Protein AF-A0A973D2C0-F1 (afdb_monomer)

Structure (mmCIF, N/CA/C/O backbone):
data_AF-A0A973D2C0-F1
#
_entry.id   AF-A0A973D2C0-F1
#
loop_
_atom_site.group_PDB
_atom_site.id
_atom_site.type_symbol
_atom_site.label_atom_id
_atom_site.label_alt_id
_atom_site.label_comp_id
_atom_site.label_asym_id
_atom_site.label_entity_id
_atom_site.label_seq_id
_atom_site.pdbx_PDB_ins_code
_atom_site.Cartn_x
_atom_site.Cartn_y
_atom_site.Cartn_z
_atom_site.occupancy
_atom_site.B_iso_or_equiv
_atom_site.auth_seq_id
_atom_site.auth_comp_id
_atom_site.auth_asym_id
_atom_site.auth_atom_id
_atom_site.pdbx_PDB_model_num
ATOM 1 N N . MET A 1 1 ? -20.720 14.305 9.422 1.00 65.56 1 MET A N 1
ATOM 2 C CA . MET A 1 1 ? -19.969 15.337 10.167 1.00 65.56 1 MET A CA 1
ATOM 3 C C . MET A 1 1 ? -18.499 14.959 10.105 1.00 65.56 1 MET A C 1
ATOM 5 O O . MET A 1 1 ? -18.212 13.787 10.299 1.00 65.56 1 MET A O 1
ATOM 9 N N . ILE A 1 2 ? -17.605 15.889 9.768 1.00 78.81 2 ILE A N 1
ATOM 10 C CA . ILE A 1 2 ? -16.151 15.662 9.780 1.00 78.81 2 ILE A CA 1
ATOM 11 C C . ILE A 1 2 ? -15.582 16.510 10.916 1.00 78.81 2 ILE A C 1
ATOM 13 O O . ILE A 1 2 ? -15.844 17.711 10.955 1.00 78.81 2 ILE A O 1
ATOM 17 N N . THR A 1 3 ? -14.822 15.891 11.817 1.00 77.31 3 THR A N 1
ATOM 18 C CA . THR A 1 3 ? -14.151 16.577 12.929 1.00 77.31 3 THR A CA 1
ATOM 19 C C . THR A 1 3 ? -12.652 16.609 12.654 1.00 77.31 3 THR A C 1
ATOM 21 O O . THR A 1 3 ? -12.042 15.565 12.436 1.00 77.31 3 THR A O 1
ATOM 24 N N . LEU A 1 4 ? -12.055 17.803 12.651 1.00 79.94 4 LEU A N 1
ATOM 25 C CA . LEU A 1 4 ? -10.624 17.992 12.419 1.00 79.94 4 LEU A CA 1
ATOM 26 C C . LEU A 1 4 ? -9.921 18.349 13.734 1.00 79.94 4 LEU A C 1
ATOM 28 O O . LEU A 1 4 ? -10.171 19.407 14.307 1.00 79.94 4 LEU A O 1
ATOM 32 N N . PHE A 1 5 ? -8.990 17.504 14.174 1.00 78.75 5 PHE A N 1
ATOM 33 C CA . PHE A 1 5 ? -8.117 17.798 15.312 1.00 78.75 5 PHE A CA 1
ATOM 34 C C . PHE A 1 5 ? -6.792 18.392 14.814 1.00 78.75 5 PHE A C 1
ATOM 36 O O . PHE A 1 5 ? -5.972 17.684 14.230 1.00 78.75 5 PHE A O 1
ATOM 43 N N . HIS A 1 6 ? -6.554 19.684 15.056 1.00 79.94 6 HIS A N 1
ATOM 44 C CA . HIS A 1 6 ? -5.331 20.383 14.638 1.00 79.94 6 HIS A CA 1
ATOM 45 C C . HIS A 1 6 ? -4.649 21.105 15.814 1.00 79.94 6 HIS A C 1
ATOM 47 O O . HIS A 1 6 ? -5.279 21.407 16.822 1.00 79.94 6 HIS A O 1
ATOM 53 N N . GLY A 1 7 ? -3.339 21.359 15.712 1.00 80.94 7 GLY A N 1
ATOM 54 C CA . GLY A 1 7 ? -2.567 22.092 16.725 1.00 80.94 7 GLY A CA 1
ATOM 55 C C . GLY A 1 7 ? -1.085 21.706 16.755 1.00 80.94 7 GLY A C 1
ATOM 56 O O . GLY A 1 7 ? -0.658 20.787 16.059 1.00 80.94 7 GLY A O 1
ATOM 57 N N . ASN A 1 8 ? -0.292 22.359 17.606 1.00 85.00 8 ASN A N 1
ATOM 58 C CA . ASN A 1 8 ? 1.154 22.092 17.700 1.00 85.00 8 ASN A CA 1
ATOM 59 C C . ASN A 1 8 ? 1.502 21.009 18.735 1.00 85.00 8 ASN A C 1
ATOM 61 O O . ASN A 1 8 ? 2.510 20.325 18.596 1.00 85.00 8 ASN A O 1
ATOM 65 N N . ASN A 1 9 ? 0.646 20.789 19.738 1.00 86.06 9 ASN A N 1
ATOM 66 C CA . ASN A 1 9 ? 0.879 19.779 20.769 1.00 86.06 9 ASN A CA 1
ATOM 67 C C . ASN A 1 9 ? 0.362 18.403 20.319 1.00 86.06 9 ASN A C 1
ATOM 69 O O . ASN A 1 9 ? -0.829 18.106 20.438 1.00 86.06 9 ASN A O 1
ATOM 73 N N . PHE A 1 10 ? 1.256 17.585 19.758 1.00 81.94 10 PHE A N 1
ATOM 74 C CA . PHE A 1 10 ? 0.932 16.232 19.302 1.00 81.94 10 PHE A CA 1
ATOM 75 C C . PHE A 1 10 ? 0.423 15.342 20.444 1.00 81.94 10 PHE A C 1
ATOM 77 O O . PHE A 1 10 ? -0.572 14.646 20.270 1.00 81.94 10 PHE A O 1
ATOM 84 N N . GLN A 1 11 ? 1.053 15.417 21.618 1.00 80.81 11 GLN A N 1
ATOM 85 C CA . GLN A 1 11 ? 0.751 14.542 22.749 1.00 80.81 11 GLN A CA 1
ATOM 86 C C . GLN A 1 11 ? -0.664 14.766 23.292 1.00 80.81 11 GLN A C 1
ATOM 88 O O . GLN A 1 11 ? -1.377 13.800 23.537 1.00 80.81 11 GLN A O 1
ATOM 93 N N . ALA A 1 12 ? -1.106 16.024 23.381 1.00 82.00 12 ALA A N 1
ATOM 94 C CA . ALA A 1 12 ? -2.474 16.348 23.789 1.00 82.00 12 ALA A CA 1
ATOM 95 C C . ALA A 1 12 ? -3.528 15.872 22.773 1.00 82.00 12 ALA A C 1
ATOM 97 O O . ALA A 1 12 ? -4.599 15.417 23.157 1.00 82.00 12 ALA A O 1
ATOM 98 N N . ARG A 1 13 ? -3.243 15.948 21.463 1.00 83.75 13 ARG A N 1
ATOM 99 C CA . ARG A 1 13 ? -4.166 15.414 20.441 1.00 83.75 13 ARG A CA 1
ATOM 100 C C . ARG A 1 13 ? -4.242 13.898 20.493 1.00 83.75 13 ARG A C 1
ATOM 102 O O . ARG A 1 13 ? -5.316 13.333 20.327 1.00 83.75 13 ARG A O 1
ATOM 109 N N . TYR A 1 14 ? -3.094 13.263 20.692 1.00 82.38 14 TYR A N 1
ATOM 110 C CA . TYR A 1 14 ? -2.999 11.820 20.782 1.00 82.38 14 TYR A CA 1
ATOM 111 C C . TYR A 1 14 ? -3.772 11.286 21.990 1.00 82.38 14 TYR A C 1
ATOM 113 O O . TYR A 1 14 ? -4.564 10.368 21.817 1.00 82.38 14 TYR A O 1
ATOM 121 N N . SER A 1 15 ? -3.628 11.906 23.168 1.00 81.12 15 SER A N 1
ATOM 122 C CA . SER A 1 15 ? -4.369 11.488 24.364 1.00 81.12 15 SER A CA 1
ATOM 123 C C . SER A 1 15 ? -5.882 11.618 24.181 1.00 81.12 15 SER A C 1
ATOM 125 O O . SER A 1 15 ? -6.593 10.658 24.432 1.00 81.12 15 SER A O 1
ATOM 127 N N . ILE A 1 16 ? -6.368 12.744 23.637 1.00 80.69 16 ILE A N 1
ATOM 128 C CA . ILE A 1 16 ? -7.803 12.940 23.351 1.00 80.69 16 ILE A CA 1
ATOM 129 C C . ILE A 1 16 ? -8.338 11.844 22.419 1.00 80.69 16 ILE A C 1
ATOM 131 O O . ILE A 1 16 ? -9.436 11.328 22.626 1.00 80.69 16 ILE A O 1
ATOM 135 N N . LEU A 1 17 ? -7.570 11.494 21.383 1.00 79.12 17 LEU A N 1
ATOM 136 C CA . LEU A 1 17 ? -7.947 10.456 20.428 1.00 79.12 17 LEU A CA 1
ATOM 137 C C . LEU A 1 17 ? -7.983 9.073 21.089 1.00 79.12 17 LEU A C 1
ATOM 139 O O . LEU A 1 17 ? -8.940 8.336 20.878 1.00 79.12 17 LEU A O 1
ATOM 143 N N . VAL A 1 18 ? -6.979 8.741 21.905 1.00 78.81 18 VAL A N 1
ATOM 144 C CA . VAL A 1 18 ? -6.933 7.487 22.670 1.00 78.81 18 VAL A CA 1
ATOM 145 C C . VAL A 1 18 ? -8.113 7.383 23.634 1.00 78.81 18 VAL A C 1
ATOM 147 O O . VAL A 1 18 ? -8.806 6.370 23.610 1.00 78.81 18 VAL A O 1
ATOM 150 N N . ASP A 1 19 ? -8.386 8.426 24.418 1.00 79.00 19 ASP A N 1
ATOM 151 C CA . ASP A 1 19 ? -9.489 8.441 25.385 1.00 79.00 19 ASP A CA 1
ATOM 152 C C . ASP A 1 19 ? -10.841 8.243 24.680 1.00 79.00 19 ASP A C 1
ATOM 154 O O . ASP A 1 19 ? -11.630 7.391 25.079 1.00 79.00 19 ASP A O 1
ATOM 158 N N . SER A 1 20 ? -11.058 8.933 23.554 1.00 76.75 20 SER A N 1
ATOM 159 C CA . SER A 1 20 ? -12.280 8.778 22.746 1.00 76.75 20 SER A CA 1
ATOM 160 C C . SER A 1 20 ? -12.454 7.346 22.219 1.00 76.75 20 SER A C 1
ATOM 162 O O . SER A 1 20 ? -13.561 6.814 22.186 1.00 76.75 20 SER A O 1
ATOM 164 N N . ILE A 1 21 ? -11.360 6.701 21.804 1.00 76.56 21 ILE A N 1
ATOM 165 C CA . ILE A 1 21 ? -11.380 5.320 21.300 1.00 76.56 21 ILE A CA 1
ATOM 166 C C . ILE A 1 21 ? -11.671 4.332 22.427 1.00 76.56 21 ILE A C 1
ATOM 168 O O . ILE A 1 21 ? -12.411 3.369 22.215 1.00 76.56 21 ILE A O 1
ATOM 172 N N . LEU A 1 22 ? -11.092 4.547 23.608 1.00 74.81 22 LEU A N 1
ATOM 173 C CA . LEU A 1 22 ? -11.341 3.718 24.786 1.00 74.81 22 LEU A CA 1
ATOM 174 C C . LEU A 1 22 ? -12.809 3.802 25.205 1.00 74.81 22 LEU A C 1
ATOM 176 O O . LEU A 1 22 ? -13.439 2.766 25.397 1.00 74.81 22 LEU A O 1
ATOM 180 N N . GLU A 1 23 ? -13.384 5.005 25.236 1.00 76.12 23 GLU A N 1
ATOM 181 C CA . GLU A 1 23 ? -14.814 5.193 25.497 1.00 76.12 23 GLU A CA 1
ATOM 182 C C . GLU A 1 23 ? -15.683 4.442 24.471 1.00 76.12 23 GLU A C 1
ATOM 184 O O . GLU A 1 23 ? -16.592 3.699 24.844 1.00 76.12 23 GLU A O 1
ATOM 189 N N . GLU A 1 24 ? -15.391 4.556 23.172 1.00 73.25 24 GLU A N 1
ATOM 190 C CA . GLU A 1 24 ? -16.160 3.857 22.131 1.00 73.25 24 GLU A CA 1
ATOM 191 C C . GLU A 1 24 ? -16.007 2.327 22.179 1.00 73.25 24 GLU A C 1
ATOM 193 O O . GLU A 1 24 ? -16.969 1.595 21.908 1.00 73.25 24 GLU A O 1
ATOM 198 N N . THR A 1 25 ? -14.819 1.832 22.536 1.00 68.88 25 THR A N 1
ATOM 199 C CA . THR A 1 25 ? -14.571 0.391 22.687 1.00 68.88 25 THR A CA 1
ATOM 200 C C . THR A 1 25 ? -15.234 -0.178 23.938 1.00 68.88 25 THR A C 1
ATOM 202 O O . THR A 1 25 ? -15.827 -1.255 23.847 1.00 68.88 25 THR A O 1
ATOM 205 N N . GLU A 1 26 ? -15.232 0.538 25.067 1.00 69.69 26 GLU A N 1
ATOM 206 C CA . GLU A 1 26 ? -15.973 0.162 26.283 1.00 69.69 26 GLU A CA 1
ATOM 207 C C . GLU A 1 26 ? -17.490 0.119 26.050 1.00 69.69 26 GLU A C 1
ATOM 209 O O . GLU A 1 26 ? -18.186 -0.736 26.600 1.00 69.69 26 GLU A O 1
ATOM 214 N N . LEU A 1 27 ? -18.006 0.975 25.165 1.00 68.12 27 LEU A N 1
ATOM 215 C CA . LEU A 1 27 ? -19.410 0.973 24.743 1.00 68.12 27 LEU A CA 1
ATOM 216 C C . LEU A 1 27 ? -19.771 -0.182 23.780 1.00 68.12 27 LEU A C 1
ATOM 218 O O . LEU A 1 27 ? -20.896 -0.222 23.278 1.00 68.12 27 LEU A O 1
ATOM 222 N N . PHE A 1 28 ? -18.851 -1.119 23.505 1.00 61.28 28 PHE A N 1
ATOM 223 C CA . PHE A 1 28 ? -19.002 -2.241 22.559 1.00 61.28 28 PHE A CA 1
ATOM 224 C C . PHE A 1 28 ? -19.437 -1.824 21.145 1.00 61.28 28 PHE A C 1
ATOM 226 O O . PHE A 1 28 ? -19.959 -2.629 20.366 1.00 61.28 28 PHE A O 1
ATOM 233 N N . ASN A 1 29 ? -19.205 -0.568 20.772 1.00 58.78 29 ASN A N 1
ATOM 234 C CA . ASN A 1 29 ? -19.610 -0.050 19.479 1.00 58.78 29 ASN A CA 1
ATOM 235 C C . ASN A 1 29 ? -18.476 -0.321 18.479 1.00 58.78 29 ASN A C 1
ATOM 237 O O . ASN A 1 29 ? -17.654 0.540 18.194 1.00 58.78 29 ASN A O 1
ATOM 241 N N . GLN A 1 30 ? -18.411 -1.545 17.937 1.00 60.94 30 GLN A N 1
ATOM 242 C CA . GLN A 1 30 ? -17.367 -2.016 16.998 1.00 60.94 30 GLN A CA 1
ATOM 243 C C . GLN A 1 30 ? -17.370 -1.316 15.616 1.00 60.94 30 GLN A C 1
ATOM 245 O O . GLN A 1 30 ? -16.957 -1.896 14.611 1.00 60.94 30 GLN A O 1
ATOM 250 N N . LYS A 1 31 ? -17.876 -0.084 15.524 1.00 68.62 31 LYS A N 1
ATOM 251 C CA . LYS A 1 31 ? -18.008 0.683 14.277 1.00 68.62 31 LYS A CA 1
ATOM 252 C C . LYS A 1 31 ? -16.794 1.566 13.985 1.00 68.62 31 LYS A C 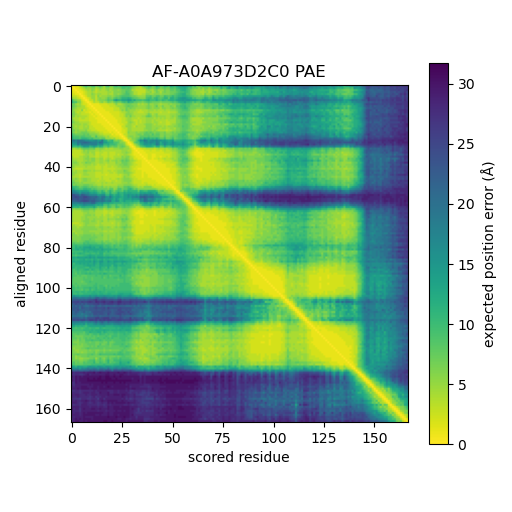1
ATOM 254 O O . LYS A 1 31 ? -16.737 2.170 12.916 1.00 68.62 31 LYS A O 1
ATOM 259 N N . THR A 1 32 ? -15.836 1.629 14.902 1.00 76.19 32 THR A N 1
ATOM 260 C CA . THR A 1 32 ? -14.691 2.534 14.804 1.00 76.19 32 THR A CA 1
ATOM 261 C C . THR A 1 32 ? -13.516 1.844 14.129 1.00 76.19 32 THR A C 1
ATOM 263 O O . THR A 1 32 ? -13.015 0.825 14.603 1.00 76.19 32 THR A O 1
ATOM 266 N N . ILE A 1 33 ? -13.072 2.420 13.012 1.00 81.75 33 ILE A N 1
ATOM 267 C CA . ILE A 1 33 ? -11.888 1.988 12.268 1.00 81.75 33 ILE A CA 1
ATOM 268 C C . ILE A 1 33 ? -10.826 3.067 12.421 1.00 81.75 33 ILE A C 1
ATOM 270 O O . ILE A 1 33 ? -11.076 4.239 12.137 1.00 81.75 33 ILE A O 1
ATOM 274 N N . ILE A 1 34 ? -9.630 2.664 12.837 1.00 84.88 34 ILE A N 1
ATOM 275 C CA . ILE A 1 34 ? -8.497 3.566 13.032 1.00 84.88 34 ILE A CA 1
ATOM 276 C C . ILE A 1 34 ? -7.470 3.272 11.946 1.00 84.88 34 ILE A C 1
ATOM 278 O O . ILE A 1 34 ? -6.931 2.167 11.873 1.00 84.88 34 ILE A O 1
ATOM 282 N N . ILE A 1 35 ? -7.185 4.272 11.111 1.00 87.44 35 ILE A N 1
ATOM 283 C CA . ILE A 1 35 ? -6.190 4.170 10.040 1.00 87.44 35 ILE A CA 1
ATOM 284 C C . ILE A 1 35 ? -4.981 5.028 10.402 1.00 87.44 35 ILE A C 1
ATOM 286 O O . ILE A 1 35 ? -5.090 6.241 10.574 1.00 87.44 35 ILE A O 1
ATOM 290 N N . LEU A 1 36 ? -3.817 4.389 10.504 1.00 86.75 36 LEU A N 1
ATOM 291 C CA . LEU A 1 36 ? -2.557 5.009 10.894 1.00 86.75 36 LEU A CA 1
ATOM 292 C C . LEU A 1 36 ? -1.580 5.118 9.711 1.00 86.75 36 LEU A C 1
ATOM 294 O O . LEU A 1 36 ? -1.652 4.330 8.762 1.00 86.75 36 LEU A O 1
ATOM 298 N N . PRO A 1 37 ? -0.611 6.054 9.763 1.00 83.62 37 PRO A N 1
ATOM 299 C CA . PRO A 1 37 ? 0.257 6.343 8.618 1.00 83.62 37 PRO A CA 1
ATOM 300 C C . PRO A 1 37 ? 1.174 5.189 8.198 1.00 83.62 37 PRO A C 1
ATOM 302 O O . PRO A 1 37 ? 1.630 5.143 7.061 1.00 83.62 37 PRO A O 1
ATOM 305 N N . SER A 1 38 ? 1.512 4.274 9.113 1.00 87.00 38 SER A N 1
ATOM 306 C CA . SER A 1 38 ? 2.429 3.170 8.814 1.00 87.00 38 SER A CA 1
ATOM 307 C C . SER A 1 38 ? 2.251 1.976 9.746 1.00 87.00 38 SER A C 1
ATOM 309 O O . SER A 1 38 ? 1.725 2.099 10.853 1.00 87.00 38 SER A O 1
ATOM 311 N N . ASN A 1 39 ? 2.797 0.831 9.335 1.00 86.19 39 ASN A N 1
ATOM 312 C CA . ASN A 1 39 ? 2.808 -0.402 10.129 1.00 86.19 39 ASN A CA 1
ATOM 313 C C . ASN A 1 39 ? 3.500 -0.231 11.490 1.00 86.19 39 ASN A C 1
ATOM 315 O O . ASN A 1 39 ? 3.147 -0.908 12.451 1.00 86.19 39 ASN A O 1
ATOM 319 N N . ARG A 1 40 ? 4.501 0.658 11.591 1.00 89.00 40 ARG A N 1
ATOM 320 C CA . ARG A 1 40 ? 5.171 0.938 12.871 1.00 89.00 40 ARG A CA 1
ATOM 321 C C . ARG A 1 40 ? 4.196 1.583 13.856 1.00 89.00 40 ARG A C 1
ATOM 323 O O . ARG A 1 40 ? 4.162 1.185 15.015 1.00 89.00 40 ARG A O 1
ATOM 330 N N . TRP A 1 41 ? 3.408 2.542 13.381 1.00 84.94 41 TRP A N 1
ATOM 331 C CA . TRP A 1 41 ? 2.406 3.230 14.190 1.00 84.94 41 TRP A CA 1
ATOM 332 C C . TRP A 1 41 ? 1.261 2.293 14.566 1.00 84.94 41 TRP A C 1
ATOM 334 O O . TRP A 1 41 ? 0.880 2.263 15.728 1.00 84.94 41 TRP A O 1
ATOM 344 N N . GLU A 1 42 ? 0.796 1.462 13.626 1.00 87.00 42 GLU A N 1
ATOM 345 C CA . GLU A 1 42 ? -0.190 0.404 13.892 1.00 87.00 42 GLU A CA 1
ATOM 346 C C . GLU A 1 42 ? 0.243 -0.505 15.047 1.00 87.00 42 GLU A C 1
ATOM 348 O O . GLU A 1 42 ? -0.500 -0.693 16.008 1.00 87.00 42 GLU A O 1
ATOM 353 N N . LYS A 1 43 ? 1.472 -1.033 14.987 1.00 87.12 43 LYS A N 1
ATOM 354 C CA . LYS A 1 43 ? 2.012 -1.911 16.033 1.00 87.12 43 LYS A CA 1
ATOM 355 C C . LYS A 1 43 ? 2.156 -1.198 17.374 1.00 87.12 43 LYS A C 1
ATOM 357 O O . LYS A 1 43 ? 1.796 -1.771 18.397 1.00 87.12 43 LYS A O 1
ATOM 362 N N . SER A 1 44 ? 2.675 0.031 17.364 1.00 86.19 44 SER A N 1
ATOM 363 C CA . SER A 1 44 ? 2.847 0.830 18.582 1.00 86.19 44 SER A CA 1
ATOM 364 C C . SER A 1 44 ? 1.505 1.095 19.259 1.00 86.19 44 SER A C 1
ATOM 366 O O . SER A 1 44 ? 1.372 0.860 20.454 1.00 86.19 44 SER A O 1
ATOM 368 N N . PHE A 1 45 ? 0.503 1.508 18.481 1.00 85.06 45 PHE A N 1
ATOM 369 C CA . PHE A 1 45 ? -0.831 1.813 18.984 1.00 85.06 45 PHE A CA 1
ATOM 370 C C . PHE A 1 45 ? -1.516 0.569 19.553 1.00 85.06 45 PHE A C 1
ATOM 372 O O . PHE A 1 45 ? -2.027 0.602 20.666 1.00 85.06 45 PHE A O 1
ATOM 379 N N . LYS A 1 46 ? -1.470 -0.563 18.835 1.00 84.12 46 LYS A N 1
ATOM 380 C CA . LYS A 1 46 ? -2.005 -1.840 19.335 1.00 84.12 46 LYS A CA 1
ATOM 381 C C . LYS A 1 46 ? -1.354 -2.250 20.655 1.00 84.12 46 LYS A C 1
ATOM 383 O O . LYS A 1 46 ? -2.058 -2.641 21.578 1.00 84.12 46 LYS A O 1
ATOM 388 N N . SER A 1 47 ? -0.029 -2.130 20.760 1.00 84.38 47 SER A N 1
ATOM 389 C CA . SER A 1 47 ? 0.689 -2.428 22.004 1.00 84.38 47 SER A CA 1
ATOM 390 C C . SER A 1 47 ? 0.236 -1.523 23.146 1.00 84.38 47 SER A C 1
ATOM 392 O O . SER A 1 47 ? 0.001 -2.003 24.247 1.00 84.38 47 SER A O 1
ATOM 394 N N . GLU A 1 48 ? 0.096 -0.225 22.891 1.00 81.25 48 GLU A N 1
ATOM 395 C CA . GLU A 1 48 ? -0.349 0.743 23.892 1.00 81.25 48 GLU A CA 1
ATOM 396 C C . GLU A 1 48 ? -1.782 0.466 24.365 1.00 81.25 48 GLU A C 1
ATOM 398 O O . GLU A 1 48 ? -2.030 0.452 25.569 1.00 81.25 48 GLU A O 1
ATOM 403 N N . MET A 1 49 ? -2.701 0.139 23.452 1.00 78.00 49 MET A N 1
ATOM 404 C CA . MET A 1 49 ? -4.080 -0.216 23.810 1.00 78.00 49 MET A CA 1
ATOM 405 C C . MET A 1 49 ? -4.143 -1.438 24.732 1.00 78.00 49 MET A C 1
ATOM 407 O O . MET A 1 49 ? -4.896 -1.426 25.704 1.00 78.00 49 MET A O 1
ATOM 411 N N . LEU A 1 50 ? -3.308 -2.455 24.487 1.00 76.88 50 LEU A N 1
ATOM 412 C CA . LEU A 1 50 ? -3.207 -3.636 25.355 1.00 76.88 50 LEU A CA 1
ATOM 413 C C . LEU A 1 50 ? -2.730 -3.295 26.773 1.00 76.88 50 LEU A C 1
ATOM 415 O O . LEU A 1 50 ? -3.088 -3.987 27.722 1.00 76.88 50 LEU A O 1
ATOM 419 N N . HIS A 1 51 ? -1.909 -2.254 26.926 1.00 76.31 51 HIS A N 1
ATOM 420 C CA . HIS A 1 51 ? -1.435 -1.808 28.236 1.00 76.31 51 HIS A CA 1
ATOM 421 C C . HIS A 1 51 ? -2.477 -0.983 28.996 1.00 76.31 51 HIS A C 1
ATOM 423 O O . HIS A 1 51 ? -2.471 -0.992 30.226 1.00 76.31 51 HIS A O 1
ATOM 429 N N . ILE A 1 52 ? -3.347 -0.262 28.286 1.00 73.62 52 ILE A N 1
ATOM 430 C CA . ILE A 1 52 ? -4.324 0.651 28.892 1.00 73.62 52 ILE A CA 1
ATOM 431 C C . ILE A 1 52 ? -5.650 -0.058 29.207 1.00 73.62 52 ILE A C 1
ATOM 433 O O . ILE A 1 52 ? -6.312 0.288 30.190 1.00 73.62 52 ILE A O 1
ATOM 437 N N . SER A 1 53 ? -6.045 -1.068 28.425 1.00 65.12 53 SER A N 1
ATOM 438 C CA . SER A 1 53 ? -7.324 -1.754 28.623 1.00 65.12 53 SER A CA 1
ATOM 439 C C . SER A 1 53 ? -7.361 -2.502 29.963 1.00 65.12 53 SER A C 1
ATOM 441 O O . SER A 1 53 ? -6.684 -3.511 30.151 1.00 65.12 53 SER A O 1
ATOM 443 N N . LYS A 1 54 ? -8.199 -2.034 30.898 1.00 60.75 54 LYS A N 1
ATOM 444 C CA . LYS A 1 54 ? -8.430 -2.676 32.212 1.00 60.75 54 LYS A CA 1
ATOM 445 C C . LYS A 1 54 ? -9.227 -3.983 32.117 1.00 60.75 54 LYS A C 1
ATOM 447 O O . LYS A 1 54 ? -9.263 -4.759 33.068 1.00 60.75 54 LYS A O 1
ATOM 452 N N . SER A 1 55 ? -9.886 -4.207 30.983 1.00 58.28 55 SER A N 1
ATOM 453 C CA . SER A 1 55 ? -10.647 -5.414 30.680 1.00 58.28 55 SER A CA 1
ATOM 454 C C . SER A 1 55 ? -9.711 -6.523 30.196 1.00 58.28 55 SER A C 1
ATOM 456 O O . SER A 1 55 ? -8.999 -6.361 29.211 1.00 58.28 55 SER A O 1
ATOM 458 N N . SER A 1 56 ? -9.761 -7.681 30.855 1.00 50.12 56 SER A N 1
ATOM 459 C CA . SER A 1 56 ? -9.100 -8.923 30.429 1.00 50.12 56 SER A CA 1
ATOM 460 C C . SER A 1 56 ? -9.674 -9.511 29.132 1.00 50.12 56 SER A C 1
ATOM 462 O O . SER A 1 56 ? -9.103 -10.450 28.575 1.00 50.12 56 SER A O 1
ATOM 464 N N . ALA A 1 57 ? -10.789 -8.969 28.633 1.00 52.94 57 ALA A N 1
ATOM 465 C CA . ALA A 1 57 ? -11.289 -9.262 27.302 1.00 52.94 57 ALA A CA 1
ATOM 466 C C . ALA A 1 57 ? -10.602 -8.325 26.302 1.00 52.94 57 ALA A C 1
ATOM 468 O O . ALA A 1 57 ? -10.885 -7.128 26.266 1.00 52.94 57 ALA A O 1
ATOM 469 N N . LEU A 1 58 ? -9.695 -8.905 25.513 1.00 53.41 58 LEU A N 1
ATOM 470 C CA . LEU A 1 58 ? -9.042 -8.308 24.350 1.00 53.41 58 LEU A CA 1
ATOM 471 C C . LEU A 1 58 ? -10.107 -7.794 23.369 1.00 53.41 58 LEU A C 1
ATOM 473 O O . LEU A 1 58 ? -10.564 -8.532 22.496 1.00 53.41 58 LEU A O 1
ATOM 477 N N . ILE A 1 59 ? -10.530 -6.541 23.512 1.00 54.91 59 ILE A N 1
ATOM 478 C CA . ILE A 1 59 ? -11.274 -5.864 22.453 1.00 54.91 59 ILE A CA 1
ATOM 479 C C . ILE A 1 59 ? -10.233 -5.524 21.387 1.00 54.91 59 ILE A C 1
ATOM 481 O O . ILE A 1 59 ? -9.435 -4.605 21.554 1.00 54.91 59 ILE A O 1
ATOM 485 N N . ASP A 1 60 ? -10.196 -6.326 20.322 1.00 63.44 60 ASP A N 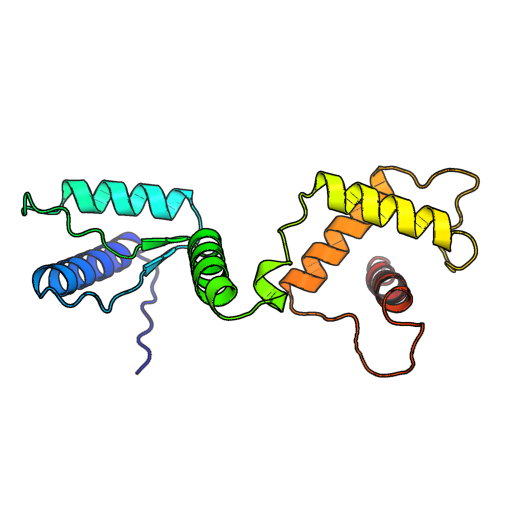1
ATOM 486 C CA . ASP A 1 60 ? -9.321 -6.096 19.172 1.00 63.44 60 ASP A CA 1
ATOM 487 C C . ASP A 1 60 ? -9.837 -4.867 18.415 1.00 63.44 60 ASP A C 1
ATOM 489 O O . ASP A 1 60 ? -10.731 -4.949 17.567 1.00 63.44 60 ASP A O 1
ATOM 493 N N . ALA A 1 61 ? -9.347 -3.690 18.806 1.00 67.44 61 ALA A N 1
ATOM 494 C CA . ALA A 1 61 ? -9.658 -2.452 18.115 1.00 67.44 61 ALA A CA 1
ATOM 495 C C . ALA A 1 61 ? -9.263 -2.601 16.637 1.00 67.44 61 ALA A C 1
ATOM 497 O O . ALA A 1 61 ? -8.159 -3.052 16.321 1.00 67.44 61 ALA A O 1
ATOM 498 N N . GLN A 1 62 ? -10.154 -2.198 15.725 1.00 79.06 62 GLN A N 1
ATOM 499 C CA . GLN A 1 62 ? -9.940 -2.268 14.276 1.00 79.06 62 GLN A CA 1
ATOM 500 C C . GLN A 1 62 ? -8.924 -1.203 13.826 1.00 79.06 62 GLN A C 1
ATOM 502 O O . GLN A 1 62 ? -9.259 -0.205 13.187 1.00 79.06 62 GLN A O 1
ATOM 507 N N . VAL A 1 63 ? -7.667 -1.411 14.215 1.00 84.38 63 VAL A N 1
ATOM 508 C CA . VAL A 1 63 ? -6.526 -0.532 13.969 1.00 84.38 63 VAL A CA 1
ATOM 509 C C . VAL A 1 63 ? -5.703 -1.109 12.829 1.00 84.38 63 VAL A C 1
ATOM 511 O O . VAL A 1 63 ? -5.230 -2.248 12.893 1.00 84.38 63 VAL A O 1
ATOM 514 N N . PHE A 1 64 ? -5.476 -0.296 11.807 1.00 86.88 64 PHE A N 1
ATOM 515 C CA . PHE A 1 64 ? -4.748 -0.681 10.609 1.00 86.88 64 PHE A CA 1
ATOM 516 C C . PHE A 1 64 ? -3.802 0.434 10.188 1.00 86.88 64 PHE A C 1
ATOM 518 O O . PHE A 1 64 ? -4.099 1.615 10.342 1.00 86.88 64 PHE A O 1
ATOM 525 N N . SER A 1 65 ? -2.670 0.088 9.591 1.00 89.50 65 SER A N 1
ATOM 526 C CA . SER A 1 65 ? -2.009 1.012 8.679 1.00 89.50 65 SER A CA 1
ATOM 527 C C . SER A 1 65 ? -2.822 1.151 7.389 1.00 89.50 65 SER A C 1
ATOM 529 O O . SER A 1 65 ? -3.658 0.298 7.075 1.00 89.50 65 SER A O 1
ATOM 531 N N . TYR A 1 66 ? -2.543 2.186 6.596 1.00 85.12 66 TYR A N 1
ATOM 532 C CA . TYR A 1 66 ? -3.165 2.328 5.277 1.00 85.12 66 TYR A CA 1
ATOM 533 C C . TYR A 1 66 ? -2.980 1.077 4.396 1.00 85.12 66 TYR A C 1
ATOM 535 O O . TYR A 1 66 ? -3.948 0.570 3.835 1.00 85.12 66 TYR A O 1
ATOM 543 N N . SER A 1 67 ? -1.766 0.520 4.317 1.00 82.44 67 SER A N 1
ATOM 544 C CA . SER A 1 67 ? -1.502 -0.668 3.494 1.00 82.44 67 SER A CA 1
ATOM 545 C C . SER A 1 67 ? -2.213 -1.916 4.020 1.00 82.44 67 SER A C 1
ATOM 547 O O . SER A 1 67 ? -2.798 -2.658 3.230 1.00 82.44 67 SER A O 1
ATOM 549 N N . THR A 1 68 ? -2.231 -2.125 5.341 1.00 86.12 68 THR A N 1
ATOM 550 C CA . THR A 1 68 ? -2.959 -3.239 5.968 1.00 86.12 68 THR A CA 1
ATOM 551 C C . THR A 1 68 ? -4.460 -3.124 5.697 1.00 86.12 68 THR A C 1
ATOM 553 O O . THR A 1 68 ? -5.096 -4.109 5.319 1.00 86.12 68 THR A O 1
ATOM 556 N N . PHE A 1 69 ? -5.024 -1.921 5.844 1.00 87.25 69 PHE A N 1
ATOM 557 C CA . PHE A 1 69 ? -6.445 -1.660 5.622 1.00 87.25 69 PHE A CA 1
ATOM 558 C C . PHE A 1 69 ? -6.864 -1.962 4.181 1.00 87.25 69 PHE A C 1
ATOM 560 O O . PHE A 1 69 ? -7.841 -2.680 3.950 1.00 87.25 69 PHE A O 1
ATOM 567 N N . ILE A 1 70 ? -6.099 -1.462 3.206 1.00 84.38 70 ILE A N 1
ATOM 568 C CA . ILE A 1 70 ? -6.359 -1.715 1.787 1.00 84.38 70 ILE A CA 1
ATOM 569 C C . ILE A 1 70 ? -6.225 -3.206 1.474 1.00 84.38 70 ILE A C 1
ATOM 571 O O . ILE A 1 70 ? -7.118 -3.766 0.843 1.00 84.38 70 ILE A O 1
ATOM 575 N N . GLY A 1 71 ? -5.182 -3.878 1.971 1.00 83.88 71 GLY A N 1
ATOM 576 C CA . GLY A 1 71 ? -4.993 -5.316 1.764 1.00 83.88 71 GLY A CA 1
ATOM 577 C C . GLY A 1 71 ? -6.146 -6.163 2.314 1.00 83.88 71 GLY A C 1
ATOM 578 O O . GLY A 1 71 ? -6.637 -7.064 1.632 1.00 83.88 71 GLY A O 1
ATOM 579 N N . GLN A 1 72 ? -6.640 -5.852 3.517 1.00 84.69 72 GLN A N 1
ATOM 580 C CA . GLN A 1 72 ? -7.798 -6.544 4.092 1.00 84.69 72 GLN A CA 1
ATOM 581 C C . GLN A 1 72 ? -9.090 -6.262 3.326 1.00 84.69 72 GLN A C 1
ATOM 583 O O . GLN A 1 72 ? -9.878 -7.179 3.096 1.00 84.69 72 GLN A O 1
ATOM 588 N N . THR A 1 73 ? -9.302 -5.012 2.920 1.00 85.06 73 THR A N 1
ATOM 589 C CA . THR A 1 73 ? -10.465 -4.623 2.115 1.00 85.06 73 THR A CA 1
ATOM 590 C C . THR A 1 73 ? -10.452 -5.360 0.781 1.00 85.06 73 THR A C 1
ATOM 592 O O . THR A 1 73 ? -11.447 -5.978 0.411 1.00 85.06 73 THR A O 1
ATOM 595 N N . TYR A 1 74 ? -9.301 -5.392 0.109 1.00 81.50 74 TYR A N 1
ATOM 596 C CA . TYR A 1 74 ? -9.106 -6.113 -1.143 1.00 81.50 74 TYR A CA 1
ATOM 597 C C . TYR A 1 74 ? -9.379 -7.614 -0.993 1.00 81.50 74 TYR A C 1
ATOM 599 O O . TYR A 1 74 ? -10.102 -8.196 -1.795 1.00 81.50 74 TYR A O 1
ATOM 607 N N . SER A 1 75 ? -8.853 -8.232 0.068 1.00 81.50 75 SER A N 1
ATOM 608 C CA . SER A 1 75 ? -9.073 -9.650 0.378 1.00 81.50 75 SER A CA 1
ATOM 609 C C . SER A 1 75 ? -10.548 -9.978 0.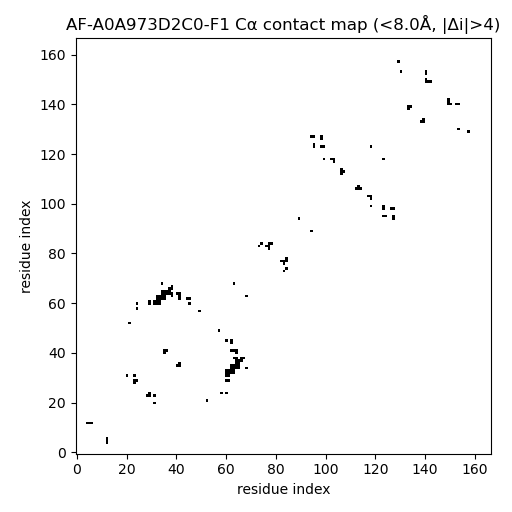632 1.00 81.50 75 SER A C 1
ATOM 611 O O . SER A 1 75 ? -11.036 -11.016 0.202 1.00 81.50 75 SER A O 1
ATOM 613 N N . LYS A 1 76 ? -11.292 -9.083 1.292 1.00 85.25 76 LYS A N 1
ATOM 614 C CA . LYS A 1 76 ? -12.737 -9.263 1.497 1.00 85.25 76 LYS A CA 1
ATOM 615 C C . LYS A 1 76 ? -13.522 -9.094 0.198 1.00 85.25 76 LYS A C 1
ATOM 617 O O . LYS A 1 76 ? -14.430 -9.876 -0.055 1.00 85.25 76 LYS A O 1
ATOM 622 N N . LEU A 1 77 ? -13.183 -8.095 -0.617 1.00 82.19 77 LEU A N 1
ATOM 623 C CA . LEU A 1 77 ? -13.867 -7.822 -1.885 1.00 82.19 77 LEU A CA 1
ATOM 624 C C . LEU A 1 77 ? -13.609 -8.907 -2.934 1.00 82.19 77 LEU A C 1
ATOM 626 O O . LEU A 1 77 ? -14.519 -9.265 -3.678 1.00 82.19 77 LEU A O 1
ATOM 630 N N . SER A 1 78 ? -12.407 -9.481 -2.962 1.00 80.12 78 SER A N 1
ATOM 631 C CA . SER A 1 78 ? -12.050 -10.539 -3.910 1.00 80.12 78 SER A CA 1
ATOM 632 C C . SER A 1 78 ? -12.851 -11.832 -3.723 1.00 80.12 78 SER A C 1
ATOM 634 O O . SER A 1 78 ? -12.969 -12.612 -4.662 1.00 80.12 78 SER A O 1
ATOM 636 N N . LEU A 1 79 ? -13.469 -12.048 -2.555 1.00 86.19 79 LEU A N 1
ATOM 637 C CA . LEU A 1 79 ? -14.407 -13.157 -2.338 1.00 86.19 79 LEU A CA 1
ATOM 638 C C . LEU A 1 79 ? -15.683 -13.026 -3.182 1.00 86.19 79 LEU A C 1
ATOM 640 O O . LEU A 1 79 ? -16.332 -14.030 -3.468 1.00 86.19 79 LEU A O 1
ATOM 644 N N . PHE A 1 80 ? -16.044 -11.799 -3.561 1.00 83.81 80 PHE A N 1
ATOM 645 C CA . PHE A 1 80 ? -17.273 -11.485 -4.290 1.00 83.81 80 PHE A CA 1
ATOM 646 C C . PHE A 1 80 ? -17.019 -11.114 -5.756 1.00 83.81 80 PHE A C 1
ATOM 648 O O . PHE A 1 80 ? -17.955 -11.123 -6.552 1.00 83.81 80 PHE A O 1
ATOM 655 N N . ASP A 1 81 ? -15.768 -10.824 -6.122 1.00 78.69 81 ASP A N 1
ATOM 656 C CA . ASP A 1 81 ? -15.376 -10.418 -7.468 1.00 78.69 81 ASP A CA 1
ATOM 657 C C . ASP A 1 81 ? -14.263 -11.322 -8.023 1.00 78.69 81 ASP A C 1
ATOM 659 O O . ASP A 1 81 ? -13.099 -11.279 -7.609 1.00 78.69 81 ASP A O 1
ATOM 663 N N . SER A 1 82 ? -14.637 -12.132 -9.017 1.00 77.50 82 SER A N 1
ATOM 664 C CA . SER A 1 82 ? -13.738 -13.076 -9.685 1.00 77.50 82 SER A CA 1
ATOM 665 C C . SER A 1 82 ? -12.589 -12.413 -10.454 1.00 77.50 82 SER A C 1
ATOM 667 O O . SER A 1 82 ? -11.556 -13.054 -10.666 1.00 77.50 82 SER A O 1
ATOM 669 N N . GLU A 1 83 ? -12.742 -11.155 -10.875 1.00 76.31 83 GLU A N 1
ATOM 670 C CA . GLU A 1 83 ? -11.684 -10.394 -11.534 1.00 76.31 83 GLU A CA 1
ATOM 671 C C . GLU A 1 83 ? -10.647 -9.946 -10.503 1.00 76.31 83 GLU A C 1
ATOM 673 O O . GLU A 1 83 ? -9.448 -10.182 -10.681 1.00 76.31 83 GLU A O 1
ATOM 678 N N . LEU A 1 84 ? -11.101 -9.382 -9.380 1.00 69.44 84 LEU A N 1
ATOM 679 C CA . LEU A 1 84 ? -10.223 -8.970 -8.282 1.00 69.44 84 LEU A CA 1
ATOM 680 C C . LEU A 1 84 ? -9.480 -10.162 -7.665 1.00 69.44 84 LEU A C 1
ATOM 682 O O . LEU A 1 84 ? -8.290 -10.046 -7.365 1.00 69.44 84 LEU A O 1
ATOM 686 N N . ALA A 1 85 ? -10.124 -11.326 -7.549 1.00 70.62 85 ALA A N 1
ATOM 687 C CA . ALA A 1 85 ? -9.502 -12.557 -7.047 1.00 70.62 85 ALA A CA 1
ATOM 688 C C . ALA A 1 85 ? -8.273 -13.014 -7.849 1.00 70.62 85 ALA A C 1
ATOM 690 O O . ALA A 1 85 ? -7.400 -13.705 -7.318 1.00 70.62 85 ALA A O 1
ATOM 691 N N . ARG A 1 86 ? -8.192 -12.643 -9.130 1.00 72.38 86 ARG A N 1
ATOM 692 C CA . ARG A 1 86 ? -7.078 -13.020 -10.008 1.00 72.38 86 ARG A CA 1
ATOM 693 C C . ARG A 1 86 ? -5.897 -12.064 -9.914 1.00 72.38 86 ARG A C 1
ATOM 695 O O . ARG A 1 86 ? -4.782 -12.470 -10.246 1.00 72.38 86 ARG A O 1
ATOM 702 N N . LYS A 1 87 ? -6.108 -10.817 -9.484 1.00 73.12 87 LYS A N 1
ATOM 703 C CA . LYS A 1 87 ? -5.018 -9.838 -9.404 1.00 73.12 87 LYS A CA 1
ATOM 704 C C . LYS A 1 87 ? -4.190 -10.110 -8.152 1.00 73.12 87 LYS A C 1
ATOM 706 O O . LYS A 1 87 ? -4.712 -10.394 -7.076 1.00 73.12 87 LYS A O 1
ATOM 711 N N . ARG A 1 88 ? -2.872 -10.036 -8.312 1.00 68.62 88 ARG A N 1
ATOM 712 C CA . ARG A 1 88 ? -1.898 -10.186 -7.232 1.00 68.62 88 ARG A CA 1
ATOM 713 C C . ARG A 1 88 ? -0.980 -8.983 -7.228 1.00 68.62 88 ARG A C 1
ATOM 715 O O . ARG A 1 88 ? -0.692 -8.421 -8.283 1.00 68.62 88 ARG A O 1
ATOM 722 N N . GLU A 1 89 ? -0.504 -8.624 -6.045 1.00 74.44 89 GLU A N 1
ATOM 723 C CA . GLU A 1 89 ? 0.554 -7.633 -5.925 1.00 74.44 89 GLU A CA 1
ATOM 724 C C . GLU A 1 89 ? 1.812 -8.133 -6.647 1.00 74.44 89 GLU A C 1
ATOM 726 O O . GLU A 1 89 ? 2.259 -9.268 -6.457 1.00 74.44 89 GLU A O 1
ATOM 731 N N . ILE A 1 90 ? 2.369 -7.277 -7.500 1.00 78.25 90 ILE A N 1
ATOM 732 C CA . ILE A 1 90 ? 3.615 -7.543 -8.211 1.00 78.25 90 ILE A CA 1
ATOM 733 C C . ILE A 1 90 ? 4.747 -6.957 -7.371 1.00 78.25 90 ILE A C 1
ATOM 735 O O . ILE A 1 90 ? 4.775 -5.751 -7.118 1.00 78.25 90 ILE A O 1
ATOM 739 N N . SER A 1 91 ? 5.692 -7.799 -6.948 1.00 81.12 91 SER A N 1
ATOM 740 C CA . SER A 1 91 ? 6.843 -7.337 -6.168 1.00 81.12 91 SER A CA 1
ATOM 741 C C . SER A 1 91 ? 7.708 -6.366 -6.976 1.00 81.12 91 SER A C 1
ATOM 743 O O . SER A 1 91 ? 7.791 -6.467 -8.202 1.00 81.12 91 SER A O 1
ATOM 745 N N . SER A 1 92 ? 8.419 -5.460 -6.299 1.00 80.38 92 SER A N 1
ATOM 746 C CA . SER A 1 92 ? 9.307 -4.488 -6.957 1.00 80.38 92 SER A CA 1
ATOM 747 C C . SER A 1 92 ? 10.343 -5.148 -7.874 1.00 80.38 92 SER A C 1
ATOM 749 O O . SER A 1 92 ? 10.660 -4.610 -8.929 1.00 80.38 92 SER A O 1
ATOM 751 N N . PHE A 1 93 ? 10.817 -6.350 -7.525 1.00 87.06 93 PHE A N 1
ATOM 752 C CA . PHE A 1 93 ? 11.705 -7.136 -8.384 1.00 87.06 93 PHE A CA 1
ATOM 753 C C . PHE A 1 93 ? 11.047 -7.488 -9.725 1.00 87.06 93 PHE A C 1
ATOM 755 O O . PHE A 1 93 ? 11.625 -7.249 -10.783 1.00 87.06 93 PHE A O 1
ATOM 762 N N . PHE A 1 94 ? 9.817 -8.009 -9.700 1.00 83.50 94 PHE A N 1
ATOM 763 C CA . PHE A 1 94 ? 9.095 -8.329 -10.931 1.00 83.50 94 PHE A CA 1
ATOM 764 C C . PHE A 1 94 ? 8.706 -7.074 -11.713 1.00 83.50 94 PHE A C 1
ATOM 766 O O . PHE A 1 94 ? 8.768 -7.101 -12.939 1.00 83.50 94 PHE A O 1
ATOM 773 N N . LYS A 1 95 ? 8.386 -5.960 -11.039 1.00 85.81 95 LYS A N 1
ATOM 774 C CA . LYS A 1 95 ? 8.157 -4.672 -11.714 1.00 85.81 95 LYS A CA 1
ATOM 775 C C . LYS A 1 95 ? 9.384 -4.234 -12.520 1.00 85.81 95 LYS A C 1
ATOM 777 O O . LYS A 1 95 ? 9.238 -3.879 -13.684 1.00 85.81 95 LYS A O 1
ATOM 782 N N . LEU A 1 96 ? 10.590 -4.334 -11.950 1.00 87.31 96 LEU A N 1
ATOM 783 C CA . LEU A 1 96 ? 11.839 -4.032 -12.666 1.00 87.31 96 LEU A CA 1
ATOM 784 C C . LEU A 1 96 ? 12.031 -4.932 -13.894 1.00 87.31 96 LEU A C 1
ATOM 786 O O . LEU A 1 96 ? 12.402 -4.442 -14.959 1.00 87.31 96 LEU A O 1
ATOM 790 N N . LEU A 1 97 ? 11.747 -6.234 -13.773 1.00 86.88 97 LEU A N 1
ATOM 791 C CA . LEU A 1 97 ? 11.832 -7.165 -14.904 1.00 86.88 97 LEU A CA 1
ATOM 792 C C . LEU A 1 97 ? 10.829 -6.834 -16.013 1.00 86.88 97 LEU A C 1
ATOM 794 O O . LEU A 1 97 ? 11.174 -6.928 -17.190 1.00 86.88 97 LEU A O 1
ATOM 798 N N . ILE A 1 98 ? 9.609 -6.435 -15.648 1.00 85.31 98 ILE A N 1
ATOM 799 C CA . ILE A 1 98 ? 8.579 -6.011 -16.603 1.00 85.31 98 ILE A CA 1
ATOM 800 C C . ILE A 1 98 ? 9.042 -4.755 -17.342 1.00 85.31 98 ILE A C 1
ATOM 802 O O . ILE A 1 98 ? 9.050 -4.757 -18.570 1.00 85.31 98 ILE A O 1
ATOM 806 N N . VAL A 1 99 ? 9.500 -3.724 -16.622 1.00 86.50 99 VAL A N 1
ATOM 807 C CA . VAL A 1 99 ? 10.019 -2.487 -17.233 1.00 86.50 99 VAL A CA 1
ATOM 808 C C . VAL A 1 99 ? 11.184 -2.799 -18.171 1.00 86.50 99 VAL A C 1
ATOM 810 O O . VAL A 1 99 ? 11.187 -2.354 -19.314 1.00 86.50 99 VAL A O 1
ATOM 813 N N . ARG A 1 100 ? 12.142 -3.625 -17.734 1.00 86.75 100 ARG A N 1
ATOM 814 C CA . ARG A 1 100 ? 13.270 -4.062 -18.568 1.00 86.75 100 ARG A CA 1
ATOM 815 C C . ARG A 1 100 ? 12.804 -4.740 -19.855 1.00 86.75 100 ARG A C 1
ATOM 817 O O . ARG A 1 100 ? 13.327 -4.443 -20.924 1.00 86.75 100 ARG A O 1
ATOM 824 N N . LYS A 1 101 ? 11.850 -5.668 -19.748 1.00 84.94 101 LYS A N 1
ATOM 825 C CA . LYS A 1 101 ? 11.314 -6.396 -20.899 1.00 84.94 101 LYS A CA 1
ATOM 826 C C . LYS A 1 101 ? 10.632 -5.446 -21.884 1.00 84.94 101 LYS A C 1
ATOM 828 O O . LYS A 1 101 ? 10.932 -5.518 -23.069 1.00 84.94 101 LYS A O 1
ATOM 833 N N . ILE A 1 102 ? 9.790 -4.539 -21.388 1.00 83.50 102 ILE A N 1
ATOM 834 C CA . ILE A 1 102 ? 9.105 -3.533 -22.209 1.00 83.50 102 ILE A CA 1
ATOM 835 C C . ILE A 1 102 ? 10.125 -2.653 -22.931 1.00 83.50 102 ILE A C 1
ATOM 837 O O . ILE A 1 102 ? 10.027 -2.478 -24.138 1.00 83.50 102 ILE A O 1
ATOM 841 N N . LEU A 1 103 ? 11.143 -2.150 -22.227 1.00 80.81 103 LEU A N 1
ATOM 842 C CA . LEU A 1 103 ? 12.175 -1.325 -22.852 1.00 80.81 103 LEU A CA 1
ATOM 843 C C . LEU A 1 103 ? 12.926 -2.084 -23.945 1.00 80.81 103 LEU A C 1
ATOM 845 O O . LEU A 1 103 ? 13.101 -1.527 -25.015 1.00 80.81 103 LEU A O 1
ATOM 849 N N . ASN A 1 104 ? 13.304 -3.346 -23.714 1.00 79.62 104 ASN A N 1
ATOM 850 C CA . ASN A 1 104 ? 13.961 -4.189 -24.721 1.00 79.62 104 ASN A CA 1
ATOM 851 C C . ASN A 1 104 ? 13.102 -4.421 -25.974 1.00 79.62 104 ASN A C 1
ATOM 853 O O . ASN A 1 104 ? 13.634 -4.474 -27.079 1.00 79.62 104 ASN A O 1
ATOM 857 N N . GLU A 1 105 ? 11.789 -4.587 -25.810 1.00 78.94 105 GLU A N 1
ATOM 858 C CA . GLU A 1 105 ? 10.860 -4.784 -26.930 1.00 78.94 105 GLU A CA 1
ATOM 859 C C . GLU A 1 105 ? 10.586 -3.472 -27.685 1.00 78.94 105 GLU A C 1
ATOM 861 O O . GLU A 1 105 ? 10.364 -3.497 -28.894 1.00 78.94 105 GLU A O 1
ATOM 866 N N . LEU A 1 106 ? 10.653 -2.330 -26.990 1.00 72.81 106 LEU A N 1
ATOM 867 C CA . LEU A 1 106 ? 10.321 -1.005 -27.520 1.00 72.81 106 LEU A CA 1
ATOM 868 C C . LEU A 1 106 ? 11.537 -0.137 -27.892 1.00 72.81 106 LEU A C 1
ATOM 870 O O . LEU A 1 106 ? 11.326 0.996 -28.321 1.00 72.81 106 LEU A O 1
ATOM 874 N N . VAL A 1 107 ? 12.787 -0.620 -27.771 1.00 61.69 107 VAL A N 1
ATOM 875 C CA . VAL A 1 107 ? 14.020 0.184 -28.002 1.00 61.69 107 VAL A CA 1
ATOM 876 C C . VAL A 1 107 ? 13.979 0.943 -29.333 1.00 61.69 107 VAL A C 1
ATOM 878 O O . VAL 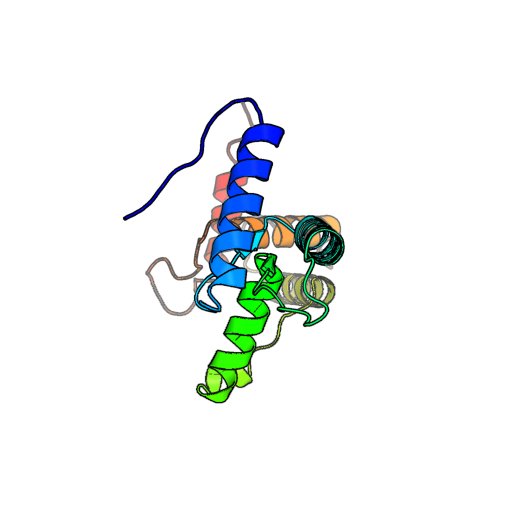A 1 107 ? 14.415 2.086 -29.411 1.00 61.69 107 VAL A O 1
ATOM 881 N N . LEU A 1 108 ? 13.418 0.335 -30.381 1.00 51.88 108 LEU A N 1
ATOM 882 C CA . LEU A 1 108 ? 13.352 0.928 -31.721 1.00 51.88 108 LEU A CA 1
ATOM 883 C C . LEU A 1 108 ? 12.281 2.024 -31.876 1.00 51.88 108 LEU A C 1
ATOM 885 O O . LEU A 1 108 ? 12.221 2.668 -32.920 1.00 51.88 108 LEU A O 1
ATOM 889 N N . GLN A 1 109 ? 11.416 2.214 -30.879 1.00 58.22 109 GLN A N 1
ATOM 890 C CA . GLN A 1 109 ? 10.239 3.089 -30.944 1.00 58.22 109 GLN A CA 1
ATOM 891 C C . GLN A 1 109 ? 10.304 4.261 -29.953 1.00 58.22 109 GLN A C 1
ATOM 893 O O . GLN A 1 109 ? 9.400 5.094 -29.946 1.00 58.22 109 GLN A O 1
ATOM 898 N N . LEU A 1 110 ? 11.356 4.348 -29.130 1.00 64.06 110 LEU A N 1
ATOM 899 C CA . LEU A 1 110 ? 11.554 5.450 -28.189 1.00 64.06 110 LEU A CA 1
ATOM 900 C C . LEU A 1 110 ? 12.414 6.549 -28.819 1.00 64.06 110 LEU A C 1
ATOM 902 O O . LEU A 1 110 ? 13.516 6.294 -29.296 1.00 64.06 110 LEU A O 1
ATOM 906 N N . SER A 1 111 ? 11.918 7.785 -28.775 1.00 62.31 111 SER A N 1
ATOM 907 C CA . SER A 1 111 ? 12.541 8.975 -29.372 1.00 62.31 111 SER A CA 1
ATOM 908 C C . SER A 1 111 ? 13.903 9.330 -28.768 1.00 62.31 111 SER A C 1
ATOM 910 O O . SER A 1 111 ? 14.763 9.845 -29.477 1.00 62.31 111 SER A O 1
ATOM 912 N N . PHE A 1 112 ? 14.105 9.065 -27.471 1.00 61.81 112 PHE A N 1
ATOM 913 C CA . PHE A 1 112 ? 15.300 9.504 -26.728 1.00 61.81 112 PHE A CA 1
ATOM 914 C C . PHE A 1 112 ? 16.098 8.371 -26.078 1.00 61.81 112 PHE A C 1
ATOM 916 O O . PHE A 1 112 ? 17.297 8.516 -25.846 1.00 61.81 112 PHE A O 1
ATOM 923 N N . TYR A 1 113 ? 15.458 7.243 -25.772 1.00 62.47 113 TYR A N 1
ATOM 924 C CA . TYR A 1 113 ? 16.121 6.092 -25.164 1.00 62.47 113 TYR A CA 1
ATOM 925 C C . TYR A 1 113 ? 16.536 5.095 -26.242 1.00 62.47 113 TYR A C 1
ATOM 927 O O . TYR A 1 113 ? 15.920 4.045 -26.411 1.00 62.47 113 TYR A O 1
ATOM 935 N N . THR A 1 114 ? 17.597 5.429 -26.971 1.00 64.62 114 THR A N 1
ATOM 936 C CA . THR A 1 114 ? 18.269 4.484 -27.865 1.00 64.62 114 THR A CA 1
ATOM 937 C C . THR A 1 114 ? 19.399 3.807 -27.107 1.00 64.62 114 THR A C 1
ATOM 939 O O . THR A 1 114 ? 20.356 4.463 -26.691 1.00 64.62 114 THR A O 1
ATOM 942 N N . PHE A 1 115 ? 19.292 2.497 -26.924 1.00 67.69 115 PHE A N 1
ATOM 943 C CA . PHE A 1 115 ? 20.354 1.690 -26.337 1.00 67.69 115 PHE A CA 1
ATOM 944 C C . PHE A 1 115 ? 20.971 0.829 -27.434 1.00 67.69 115 PHE A C 1
ATOM 946 O O . PHE A 1 115 ? 20.249 0.175 -28.182 1.00 67.69 115 PHE A O 1
ATOM 953 N N . GLU A 1 116 ? 22.301 0.834 -27.536 1.00 63.41 116 GLU A N 1
ATOM 954 C CA . GLU A 1 116 ? 23.022 -0.068 -28.447 1.00 63.41 116 GLU A CA 1
ATOM 955 C C . GLU A 1 116 ? 22.877 -1.538 -28.010 1.00 63.41 116 GLU A C 1
ATOM 957 O O . GLU A 1 116 ? 22.909 -2.447 -28.835 1.00 63.41 116 GLU A O 1
ATOM 962 N N . GLU A 1 117 ? 22.660 -1.762 -26.710 1.00 74.50 117 GLU A N 1
ATOM 963 C CA . GLU A 1 117 ? 22.498 -3.071 -26.076 1.00 74.50 117 GLU A CA 1
ATOM 964 C C . GLU A 1 117 ? 21.333 -3.053 -25.060 1.00 74.50 117 GLU A C 1
ATOM 966 O O . GLU A 1 117 ? 20.353 -2.323 -25.209 1.00 74.50 117 GLU A O 1
ATOM 971 N N . THR A 1 118 ? 21.415 -3.858 -23.996 1.00 77.44 118 THR A N 1
ATOM 972 C CA . THR A 1 118 ? 20.413 -3.873 -22.926 1.00 77.44 118 THR A CA 1
ATOM 973 C C . THR A 1 118 ? 20.360 -2.535 -22.170 1.00 77.44 118 THR A C 1
ATOM 975 O O . THR A 1 118 ? 21.419 -2.013 -21.809 1.00 77.44 118 THR A O 1
ATOM 978 N N . PRO A 1 119 ? 19.163 -2.020 -21.826 1.00 79.81 119 PRO A N 1
ATOM 979 C CA . PRO A 1 119 ? 18.996 -0.805 -21.042 1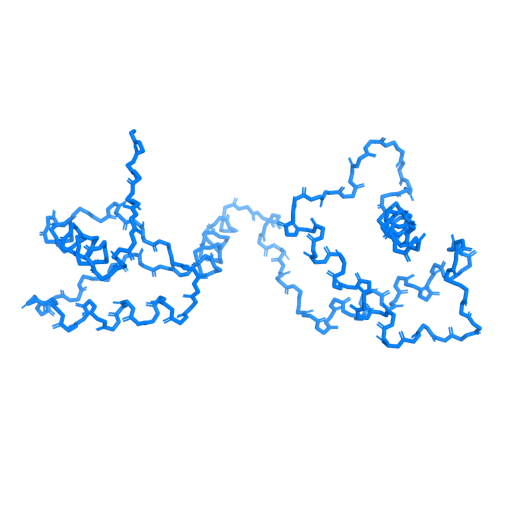.00 79.81 119 PRO A CA 1
ATOM 980 C C . PRO A 1 119 ? 19.774 -0.867 -19.716 1.00 79.81 119 PRO A C 1
ATOM 982 O O . PRO A 1 119 ? 19.642 -1.850 -18.973 1.00 79.81 119 PRO A O 1
ATOM 985 N N . PRO A 1 120 ? 20.547 0.179 -19.374 1.00 86.31 120 PRO A N 1
ATOM 986 C CA . PRO A 1 120 ? 21.238 0.278 -18.096 1.00 86.31 120 PRO A CA 1
ATOM 987 C C . PRO A 1 120 ? 20.289 0.137 -16.901 1.00 86.31 120 PRO A C 1
ATOM 989 O O . PRO A 1 120 ? 19.227 0.758 -16.846 1.00 86.31 120 PRO A O 1
ATOM 992 N N . GLU A 1 121 ? 20.718 -0.607 -15.879 1.00 87.38 121 GLU A N 1
ATOM 993 C CA . GLU A 1 121 ? 19.909 -0.869 -14.679 1.00 87.38 121 GLU A CA 1
ATOM 994 C C . GLU A 1 121 ? 19.486 0.410 -13.940 1.00 87.38 121 GLU A C 1
ATOM 996 O O . GLU A 1 121 ? 18.396 0.475 -13.374 1.00 87.38 121 GLU A O 1
ATOM 1001 N N . GLY A 1 122 ? 20.326 1.449 -13.967 1.00 87.31 122 GLY A N 1
ATOM 1002 C CA . GLY A 1 122 ? 19.986 2.751 -13.392 1.00 87.31 122 GLY A CA 1
ATOM 1003 C C . GLY A 1 122 ? 18.767 3.389 -14.060 1.00 87.31 122 GLY A C 1
ATOM 1004 O O . GLY A 1 122 ? 17.899 3.906 -13.367 1.00 87.31 122 GLY A O 1
ATOM 1005 N N . ILE A 1 123 ? 18.655 3.284 -15.388 1.00 85.19 123 ILE A N 1
ATOM 1006 C CA . ILE A 1 123 ? 17.536 3.856 -16.147 1.00 85.19 123 ILE A CA 1
ATOM 1007 C C . ILE A 1 123 ? 16.246 3.089 -15.856 1.00 85.19 123 ILE A C 1
ATOM 1009 O O . ILE A 1 123 ? 15.214 3.705 -15.606 1.00 85.19 123 ILE A O 1
ATOM 1013 N N . ILE A 1 124 ? 16.314 1.755 -15.795 1.00 86.75 124 ILE A N 1
ATOM 1014 C CA . ILE A 1 124 ? 15.169 0.899 -15.442 1.00 86.75 124 ILE A CA 1
ATOM 1015 C C . ILE A 1 124 ? 14.613 1.287 -14.062 1.00 86.75 124 ILE A C 1
ATOM 1017 O O . ILE A 1 124 ? 13.402 1.439 -13.898 1.00 86.75 124 ILE A O 1
ATOM 1021 N N . LYS A 1 125 ? 15.495 1.488 -13.075 1.00 89.12 125 LYS A N 1
ATOM 1022 C CA . LYS A 1 125 ? 15.107 1.916 -11.723 1.00 89.12 125 LYS A CA 1
ATOM 1023 C C . LYS A 1 125 ? 14.491 3.311 -11.707 1.00 89.12 125 LYS A C 1
ATOM 1025 O O . LYS A 1 125 ? 13.473 3.500 -11.046 1.00 89.12 125 LYS A O 1
ATOM 1030 N N . SER A 1 126 ? 15.074 4.263 -12.434 1.00 87.94 126 SER A N 1
ATOM 1031 C CA . SER A 1 126 ? 14.532 5.622 -12.532 1.00 87.94 126 SER A CA 1
ATOM 1032 C C . SER A 1 126 ? 13.140 5.630 -13.160 1.00 87.94 126 SER A C 1
ATOM 1034 O O . SER A 1 126 ? 12.233 6.244 -12.608 1.00 87.94 126 SER A O 1
ATOM 1036 N N . ILE A 1 127 ? 12.934 4.890 -14.254 1.00 86.62 127 ILE A N 1
ATOM 1037 C CA . ILE A 1 127 ? 11.623 4.777 -14.908 1.00 86.62 127 ILE A CA 1
ATOM 1038 C C . ILE A 1 127 ? 10.597 4.157 -13.959 1.00 86.62 127 ILE A C 1
ATOM 1040 O O . ILE A 1 127 ? 9.500 4.691 -13.819 1.00 86.62 127 ILE A O 1
ATOM 1044 N N . LEU A 1 128 ? 10.951 3.073 -13.257 1.00 87.50 128 LEU A N 1
ATOM 1045 C CA . LEU A 1 128 ? 10.054 2.482 -12.264 1.00 87.50 128 LEU A CA 1
ATOM 1046 C C . LEU A 1 128 ? 9.683 3.487 -11.162 1.00 87.50 128 LEU A C 1
ATOM 1048 O O . LEU A 1 128 ? 8.514 3.576 -10.801 1.00 87.50 128 LEU A O 1
ATOM 1052 N N . SER A 1 129 ? 10.652 4.259 -10.662 1.00 88.44 129 SER A N 1
ATOM 1053 C CA . SER A 1 129 ? 10.407 5.287 -9.645 1.00 88.44 129 SER A CA 1
ATOM 1054 C C . SER A 1 129 ? 9.406 6.338 -10.123 1.00 88.44 129 SER A C 1
ATOM 1056 O O . SER A 1 129 ? 8.512 6.710 -9.366 1.00 88.44 129 SER A O 1
ATOM 1058 N N . VAL A 1 130 ? 9.526 6.798 -11.373 1.00 87.12 130 VAL A N 1
ATOM 1059 C CA . VAL A 1 130 ? 8.585 7.775 -11.938 1.00 87.12 130 VAL A CA 1
ATOM 1060 C C . VAL A 1 130 ? 7.198 7.161 -12.115 1.00 8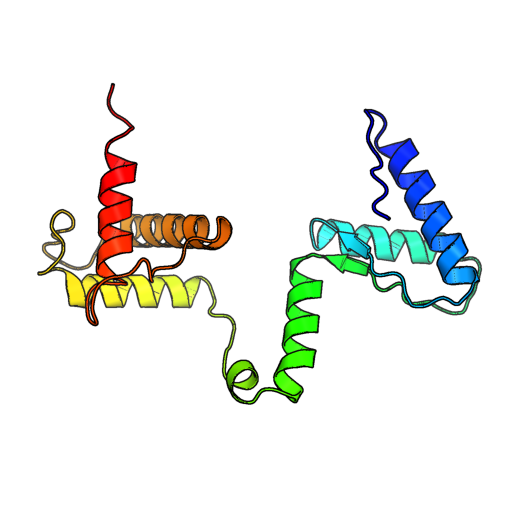7.12 130 VAL A C 1
ATOM 1062 O O . VAL A 1 130 ? 6.208 7.779 -11.739 1.00 87.12 130 VAL A O 1
ATOM 1065 N N . ILE A 1 131 ? 7.102 5.925 -12.614 1.00 84.06 131 ILE A N 1
ATOM 1066 C CA . ILE A 1 131 ? 5.817 5.218 -12.734 1.00 84.06 131 ILE A CA 1
ATOM 1067 C C . ILE A 1 131 ? 5.139 5.093 -11.362 1.00 84.06 131 ILE A C 1
ATOM 1069 O O . ILE A 1 131 ? 3.945 5.354 -11.234 1.00 84.06 131 ILE A O 1
ATOM 1073 N N . GLU A 1 132 ? 5.883 4.719 -10.320 1.00 83.88 132 GLU A N 1
ATOM 1074 C CA . GLU A 1 132 ? 5.339 4.603 -8.964 1.00 83.88 132 GLU A CA 1
ATOM 1075 C C . GLU A 1 132 ? 4.889 5.958 -8.395 1.00 83.88 132 GLU A C 1
ATOM 1077 O O . GLU A 1 132 ? 3.871 6.021 -7.703 1.00 83.88 132 GLU A O 1
ATOM 1082 N N . GLU A 1 133 ? 5.589 7.047 -8.718 1.00 83.25 133 GLU A N 1
ATOM 1083 C CA . GLU A 1 133 ? 5.179 8.406 -8.359 1.00 83.25 133 GLU A CA 1
ATOM 1084 C C . GLU A 1 133 ? 3.905 8.847 -9.092 1.00 83.25 133 GLU A C 1
ATOM 1086 O O . GLU A 1 133 ? 2.992 9.389 -8.466 1.00 83.25 133 GLU A O 1
ATOM 1091 N N . LEU A 1 134 ? 3.800 8.569 -10.392 1.00 81.69 134 LEU A N 1
ATOM 1092 C CA . LEU A 1 134 ? 2.604 8.856 -11.185 1.00 81.69 134 LEU A CA 1
ATOM 1093 C C . LEU A 1 134 ? 1.383 8.112 -10.630 1.00 81.69 134 LEU A C 1
ATOM 1095 O O . LEU A 1 134 ? 0.353 8.732 -10.365 1.00 81.69 134 LEU A O 1
ATOM 1099 N N . ILE A 1 135 ? 1.526 6.814 -10.346 1.00 79.19 135 ILE A N 1
ATOM 1100 C CA . ILE A 1 135 ? 0.468 6.001 -9.728 1.00 79.19 135 ILE A CA 1
ATOM 1101 C C . ILE A 1 135 ? 0.079 6.569 -8.359 1.00 79.19 135 ILE A C 1
ATOM 1103 O O . ILE A 1 135 ? -1.105 6.694 -8.051 1.00 79.19 135 ILE A O 1
ATOM 1107 N N . LYS A 1 136 ? 1.061 6.947 -7.530 1.00 77.62 136 LYS A N 1
ATOM 1108 C CA . LYS A 1 136 ? 0.813 7.525 -6.200 1.00 77.62 136 LYS A CA 1
ATOM 1109 C C . LYS A 1 136 ? 0.016 8.831 -6.272 1.00 77.62 136 LYS A C 1
ATOM 1111 O O . LYS A 1 136 ? -0.780 9.098 -5.374 1.00 77.62 136 LYS A O 1
ATOM 1116 N N . ASN A 1 137 ? 0.225 9.620 -7.320 1.00 79.56 137 ASN A N 1
ATOM 1117 C CA . ASN A 1 137 ? -0.494 10.868 -7.564 1.00 79.56 137 ASN A CA 1
ATOM 1118 C C . ASN A 1 137 ? -1.818 10.671 -8.330 1.00 79.56 137 ASN A C 1
ATOM 1120 O O . ASN A 1 137 ? -2.516 11.648 -8.586 1.00 79.56 137 ASN A O 1
ATOM 1124 N N . GLY A 1 138 ? -2.194 9.428 -8.655 1.00 75.69 138 GLY A N 1
ATOM 1125 C CA . GLY A 1 138 ? -3.467 9.102 -9.299 1.00 75.69 138 GLY A CA 1
ATOM 1126 C C . GLY A 1 138 ? -3.496 9.339 -10.809 1.00 75.69 138 GLY A C 1
ATOM 1127 O O . GLY A 1 138 ? -4.580 9.480 -11.370 1.00 75.69 138 GLY A O 1
ATOM 1128 N N . PHE A 1 139 ? -2.336 9.395 -11.469 1.00 76.44 139 PHE A N 1
ATOM 1129 C CA . PHE A 1 139 ? -2.275 9.444 -12.928 1.00 76.44 139 PHE A CA 1
ATOM 1130 C C . PHE A 1 139 ? -2.534 8.055 -13.523 1.00 76.44 139 PHE A C 1
ATOM 1132 O O . PHE A 1 139 ? -1.933 7.067 -13.098 1.00 76.44 139 PHE A O 1
ATOM 1139 N N . ASP A 1 140 ? -3.411 8.004 -14.525 1.00 69.81 140 ASP A N 1
ATOM 1140 C CA . ASP A 1 140 ? -3.702 6.815 -15.328 1.00 69.81 140 ASP A CA 1
ATOM 1141 C C . ASP A 1 140 ? -3.137 7.000 -16.746 1.00 69.81 140 ASP A C 1
ATOM 1143 O O . ASP A 1 140 ? -3.084 8.115 -17.269 1.00 69.81 140 ASP A O 1
ATOM 1147 N N . SER A 1 141 ? -2.724 5.899 -17.370 1.00 61.41 141 SER A N 1
ATOM 1148 C CA . SER A 1 141 ? -2.267 5.852 -18.760 1.00 61.41 141 SER A CA 1
ATOM 1149 C C . SER A 1 141 ? -3.366 6.181 -19.781 1.00 61.41 141 SER A C 1
ATOM 1151 O O . SER A 1 141 ? -3.049 6.584 -20.901 1.00 61.41 141 SER A O 1
ATOM 1153 N N . ASP A 1 142 ? -4.645 6.057 -19.412 1.00 52.34 142 ASP A N 1
ATOM 1154 C CA . ASP A 1 142 ? -5.795 6.224 -20.316 1.00 52.34 142 ASP A CA 1
ATOM 1155 C C . ASP A 1 142 ? -6.291 7.682 -20.454 1.00 52.34 142 ASP A C 1
ATOM 1157 O O . ASP A 1 142 ? -7.490 7.973 -20.459 1.00 52.34 142 ASP A O 1
ATOM 1161 N N . PHE A 1 143 ? -5.379 8.636 -20.665 1.00 42.84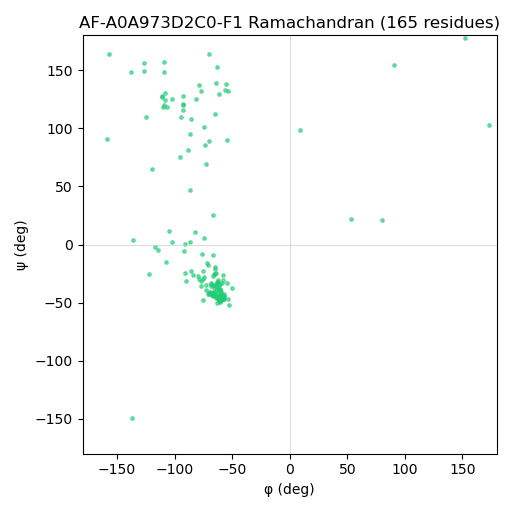 143 PHE A N 1
ATOM 1162 C CA . PHE A 1 143 ? -5.753 9.964 -21.170 1.00 42.84 143 PHE A CA 1
ATOM 1163 C C . PHE A 1 143 ? -6.108 9.879 -22.670 1.00 42.84 143 PHE A C 1
ATOM 1165 O O . PHE A 1 143 ? -5.261 10.068 -23.542 1.00 42.84 143 PHE A O 1
ATOM 1172 N N . HIS A 1 144 ? -7.375 9.547 -22.950 1.00 37.12 144 HIS A N 1
ATOM 1173 C CA . HIS A 1 144 ? -8.102 9.612 -24.229 1.00 37.12 144 HIS A CA 1
ATOM 1174 C C . HIS A 1 144 ? -7.275 9.935 -25.499 1.00 37.12 144 HIS A C 1
ATOM 1176 O O . HIS A 1 144 ? -7.043 11.103 -25.803 1.00 37.12 144 HIS A O 1
ATOM 1182 N N . THR A 1 145 ? -6.902 8.908 -26.282 1.00 36.12 145 THR A N 1
ATOM 1183 C CA . THR A 1 145 ? -7.020 8.810 -27.765 1.00 36.12 145 THR A CA 1
ATOM 1184 C C . THR A 1 145 ? -6.316 7.545 -28.320 1.00 36.12 145 THR A C 1
ATOM 1186 O O . THR A 1 145 ? -5.106 7.530 -28.518 1.00 36.12 145 THR A O 1
ATOM 1189 N N . GLY A 1 146 ? -7.095 6.506 -28.665 1.00 30.55 146 GLY A N 1
ATOM 1190 C CA . GLY A 1 146 ? -6.721 5.437 -29.619 1.00 30.55 146 GLY A CA 1
ATOM 1191 C C . GLY A 1 146 ? -6.021 4.171 -29.066 1.00 30.55 146 GLY A C 1
ATOM 1192 O O . GLY A 1 146 ? -5.384 4.227 -28.021 1.00 30.55 146 GLY A O 1
ATOM 1193 N N . PRO A 1 147 ? -6.120 3.000 -29.746 1.00 33.44 147 PRO A N 1
ATOM 1194 C CA . PRO A 1 147 ? -5.920 1.686 -29.114 1.00 33.44 147 PRO A CA 1
ATOM 1195 C C . PRO A 1 147 ? -4.465 1.201 -28.956 1.00 33.44 147 PRO A C 1
ATOM 1197 O O . PRO A 1 147 ? -4.271 0.021 -28.686 1.00 33.44 147 PRO A O 1
ATOM 1200 N N . ILE A 1 148 ? -3.431 2.028 -29.169 1.00 37.69 148 ILE A N 1
ATOM 1201 C CA . ILE A 1 148 ? -2.023 1.549 -29.181 1.00 37.69 148 ILE A CA 1
ATOM 1202 C C . ILE A 1 148 ? -1.048 2.477 -28.411 1.00 37.69 148 ILE A C 1
ATOM 1204 O O . ILE A 1 148 ? 0.148 2.219 -28.348 1.00 37.69 148 ILE A O 1
ATOM 1208 N N . THR A 1 149 ? -1.512 3.539 -27.748 1.00 39.16 149 THR A N 1
ATOM 1209 C CA . THR A 1 149 ? -0.625 4.643 -27.305 1.00 39.16 149 THR A CA 1
ATOM 1210 C C . THR A 1 149 ? -0.466 4.832 -25.789 1.00 39.16 149 THR A C 1
ATOM 1212 O O . THR A 1 149 ? 0.383 5.621 -25.377 1.00 39.16 149 THR A O 1
ATOM 1215 N N . GLY A 1 150 ? -1.184 4.088 -24.939 1.00 37.25 150 GLY A N 1
ATOM 1216 C CA . GLY A 1 150 ? -1.211 4.331 -23.481 1.00 37.25 150 GLY A CA 1
ATOM 1217 C C . GLY A 1 150 ? 0.125 4.132 -22.745 1.00 37.25 150 GLY A C 1
ATOM 1218 O O . GLY A 1 150 ? 0.461 4.903 -21.852 1.00 37.25 150 GLY A O 1
ATOM 1219 N N . PHE A 1 151 ? 0.948 3.159 -23.154 1.00 38.91 151 PHE A N 1
ATOM 1220 C CA . PHE A 1 151 ? 2.271 2.934 -22.540 1.00 38.91 151 PHE A CA 1
ATOM 1221 C C . PHE A 1 151 ? 3.368 3.838 -23.122 1.00 38.91 151 PHE A C 1
ATOM 1223 O O . PHE A 1 151 ? 4.337 4.169 -22.441 1.00 38.91 151 PHE A O 1
ATOM 1230 N N . TYR A 1 152 ? 3.192 4.277 -24.371 1.00 37.62 152 TYR A N 1
ATOM 1231 C CA . TYR A 1 152 ? 4.096 5.223 -25.025 1.00 37.62 152 TYR A CA 1
ATOM 1232 C C . TYR A 1 152 ? 4.019 6.602 -24.388 1.00 37.62 152 TYR A C 1
ATOM 1234 O O . TYR A 1 152 ? 5.035 7.287 -24.302 1.00 37.62 152 TYR A O 1
ATOM 1242 N N . ARG A 1 153 ? 2.836 6.993 -23.894 1.00 39.00 153 ARG A N 1
ATOM 1243 C CA . ARG A 1 153 ? 2.650 8.350 -23.398 1.00 39.00 153 ARG A CA 1
ATOM 1244 C C . ARG A 1 153 ? 3.244 8.603 -22.019 1.00 39.00 153 ARG A C 1
ATOM 1246 O O . ARG A 1 153 ? 3.764 9.680 -21.798 1.00 39.00 153 ARG A O 1
ATOM 1253 N N . VAL A 1 154 ? 3.292 7.600 -21.141 1.00 43.38 154 VAL A N 1
ATOM 1254 C CA . VAL A 1 154 ? 3.996 7.715 -19.847 1.00 43.38 154 VAL A CA 1
ATOM 1255 C C . VAL A 1 154 ? 5.500 7.934 -20.056 1.00 43.38 154 VAL A C 1
ATOM 1257 O O . VAL A 1 154 ? 6.127 8.687 -19.315 1.00 43.38 154 VAL A O 1
ATOM 1260 N N . LEU A 1 155 ? 6.079 7.335 -21.104 1.00 38.31 155 LEU A N 1
ATOM 1261 C CA . LEU A 1 155 ? 7.463 7.600 -21.498 1.00 38.31 155 LEU A CA 1
ATOM 1262 C C . LEU A 1 155 ? 7.619 8.984 -22.149 1.00 38.31 155 LEU A C 1
ATOM 1264 O O . LEU A 1 155 ? 8.611 9.642 -21.859 1.00 38.31 155 LEU A O 1
ATOM 1268 N N . THR A 1 156 ? 6.638 9.483 -22.913 1.00 39.06 156 THR A N 1
ATOM 1269 C CA . THR A 1 156 ? 6.654 10.882 -23.398 1.00 39.06 156 THR A CA 1
ATOM 1270 C C . THR A 1 156 ? 6.299 11.931 -22.332 1.00 39.06 156 THR A C 1
ATOM 1272 O O . THR A 1 156 ? 6.710 13.079 -22.426 1.00 39.06 156 THR A O 1
ATOM 1275 N N . ASP A 1 157 ? 5.592 11.578 -21.263 1.00 37.03 157 ASP A N 1
ATOM 1276 C CA . ASP A 1 157 ? 5.329 12.488 -20.141 1.00 37.03 157 ASP A CA 1
ATOM 1277 C C . ASP A 1 157 ? 6.559 12.567 -19.215 1.00 37.03 157 ASP A C 1
ATOM 1279 O O . ASP A 1 157 ? 6.849 13.622 -18.646 1.00 37.03 157 ASP A O 1
ATOM 1283 N N . ILE A 1 158 ? 7.378 11.504 -19.168 1.00 42.81 158 ILE A N 1
ATOM 1284 C CA . ILE A 1 158 ? 8.768 11.580 -18.687 1.00 42.81 158 ILE A CA 1
ATOM 1285 C C . ILE A 1 158 ? 9.601 12.535 -19.569 1.00 42.81 158 ILE A C 1
ATOM 1287 O O . ILE A 1 158 ? 10.434 13.264 -19.024 1.00 42.81 158 ILE A O 1
ATOM 1291 N N . GLU A 1 159 ? 9.353 12.614 -20.888 1.00 35.31 159 GLU A N 1
ATOM 1292 C CA . GLU A 1 159 ? 10.011 13.605 -21.768 1.00 35.31 159 GLU A CA 1
ATOM 1293 C C . GLU A 1 159 ? 9.652 15.055 -21.380 1.00 35.31 159 GLU A C 1
ATOM 1295 O O . GLU A 1 159 ? 10.510 15.932 -21.463 1.00 35.31 159 GLU A O 1
ATOM 1300 N N . LEU A 1 160 ? 8.439 15.326 -20.881 1.00 32.94 160 LEU A N 1
ATOM 1301 C CA . LEU A 1 160 ? 8.031 16.662 -20.412 1.00 32.94 160 LEU A CA 1
ATOM 1302 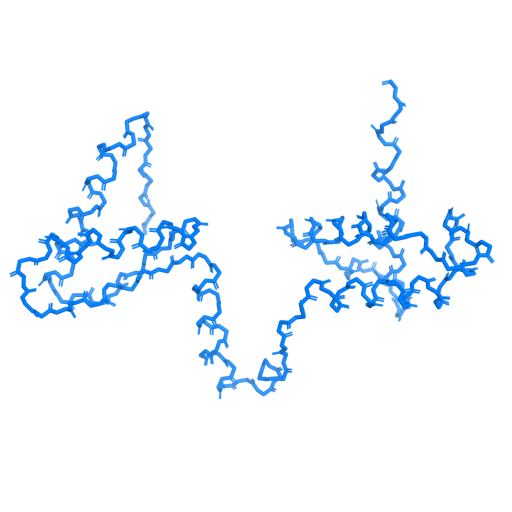C C . LEU A 1 160 ? 8.603 17.021 -19.031 1.00 32.94 160 LEU A C 1
ATOM 1304 O O . LEU A 1 160 ? 8.980 18.172 -18.800 1.00 32.94 160 LEU A O 1
ATOM 1308 N N . CYS A 1 161 ? 8.724 16.054 -18.120 1.00 32.41 161 CYS A N 1
ATOM 1309 C CA . CYS A 1 161 ? 9.298 16.290 -16.790 1.00 32.41 161 CYS A CA 1
ATOM 1310 C C . CYS A 1 161 ? 10.829 16.453 -16.811 1.00 32.41 161 CYS A C 1
ATOM 1312 O O . CYS A 1 161 ? 11.373 17.182 -15.979 1.00 32.41 161 CYS A O 1
ATOM 1314 N N . ALA A 1 162 ? 11.529 15.849 -17.778 1.00 29.25 162 ALA A N 1
ATOM 1315 C CA . ALA A 1 162 ? 12.972 16.040 -17.955 1.00 29.25 162 ALA A CA 1
ATOM 1316 C C . ALA A 1 162 ? 13.347 17.444 -18.480 1.00 29.25 162 ALA A C 1
ATOM 1318 O O . ALA A 1 162 ? 14.491 17.867 -18.320 1.00 29.25 162 ALA A O 1
ATOM 1319 N N . PHE A 1 163 ? 12.396 18.195 -19.048 1.00 29.38 163 PHE A N 1
ATOM 1320 C CA . PHE A 1 163 ? 12.640 19.513 -19.650 1.00 29.38 163 PHE A CA 1
ATOM 1321 C C . PHE A 1 163 ? 12.483 20.715 -18.704 1.00 29.38 163 PHE A C 1
ATOM 1323 O O . PHE A 1 163 ? 12.725 21.842 -19.127 1.00 29.38 163 PHE A O 1
ATOM 1330 N N . ASN A 1 164 ? 12.151 20.512 -17.423 1.00 28.72 164 ASN A N 1
ATOM 1331 C CA . ASN A 1 164 ? 12.049 21.610 -16.444 1.00 28.72 164 ASN A CA 1
ATOM 1332 C C . ASN A 1 164 ? 13.220 21.708 -15.451 1.00 28.72 164 ASN A C 1
ATOM 1334 O O . ASN A 1 164 ? 13.161 22.494 -14.509 1.00 28.72 164 ASN A O 1
ATOM 1338 N N . PHE A 1 165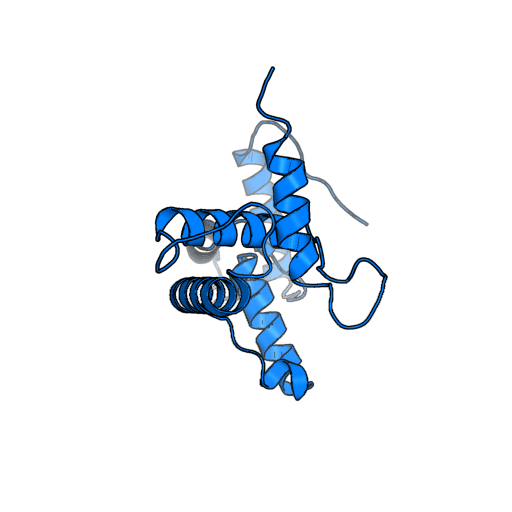 ? 14.316 20.983 -15.686 1.00 29.05 165 PHE A N 1
ATOM 1339 C CA . PHE A 1 165 ? 15.582 21.196 -14.977 1.00 29.05 165 PHE A CA 1
ATOM 1340 C C . PHE A 1 165 ? 16.698 21.555 -15.956 1.00 29.05 165 PHE A C 1
ATOM 1342 O O . PHE A 1 165 ? 17.659 20.817 -16.147 1.00 29.05 165 PHE A O 1
ATOM 1349 N N . THR A 1 166 ? 16.561 22.707 -16.603 1.00 31.53 166 THR A N 1
ATOM 1350 C CA . THR A 1 166 ? 17.700 23.500 -17.081 1.00 31.53 166 THR A CA 1
ATOM 1351 C C . THR A 1 166 ? 17.244 24.939 -17.286 1.00 31.53 166 THR A C 1
ATOM 1353 O O . THR A 1 166 ? 16.767 25.296 -18.357 1.00 31.53 166 THR A O 1
ATOM 1356 N N . LEU A 1 167 ? 17.387 25.743 -16.231 1.00 29.70 167 LEU A N 1
ATOM 1357 C CA . LEU A 1 167 ? 17.743 27.165 -16.262 1.00 29.70 167 LEU A CA 1
ATOM 1358 C C . LEU A 1 167 ? 18.476 27.494 -14.957 1.00 29.70 167 LEU A C 1
ATOM 1360 O O . LEU A 1 167 ? 17.953 27.113 -13.886 1.00 29.70 167 LEU A O 1
#

Sequence (167 aa):
MITLFHGNNFQARYSILVDSILEETELFNQKTIIILPSNRWEKSFKSEMLHISKSSALIDAQVFSYSTFIGQTYSKLSLFDSELARKREISSFFKLLIVRKILNELVLQLSFYTFEETPPEGIIKSILSVIEELIKNGFDSDFHTGPITGFYRVLTDIELCAFNFTL

Foldseek 3Di:
DDDDDDDDDPPVSVVVVLVVLLVCVVVVPLPDAAEDQDPVVQVVVLVVCVVPDPDPPPSPRNYYYPVRVVVVVLVVVCVVDVVSVPDDDDDPVVQLVVLQVVCVVCLVPAPPRNDPDGDDSVVSVVLSVLVVVCVVVPHALCPDDDDPCSVVVSSVVVVVVVPPPDD

Secondary structure (DSSP, 8-state):
-------S-HHHHHHHHHHHHHHHHHTT-TT-EEEESSHHHHHHHHHHHHHH--SSS----EEEEHHHHHHHHHHHHHTT-TTGGG--PPPHHHHHHHHHHHHHHHGGG-SS---SSSPPHHHHHHHHHHHHHHHHTT--S--SS-TT-HHHHHHHHHHHHGGGS--

Nearest PDB structures (foldseek):
  1qhh-assembly1_A  TM=7.365E-01  e=1.910E-01  Geobacillus stearothermophilus
  1pjr-assembly1_A  TM=6.205E-01  e=8.078E+00  Geobacillus stearothermophilus

pLDDT: mean 71.27, std 17.49, range [28.72, 89.5]

Solvent-accessible surface area (backbone atoms only — not comparable to full-atom values): 10432 Å² total; per-residue (Å²): 139,87,86,85,92,82,80,88,59,60,67,65,54,49,50,56,52,50,53,54,48,50,55,40,56,75,66,68,51,88,81,62,74,46,76,32,97,35,66,68,53,28,52,51,50,56,53,50,50,65,73,66,52,88,55,91,67,82,76,78,71,52,64,24,14,55,69,56,44,51,52,52,50,50,61,61,50,25,77,80,31,77,69,56,56,69,62,71,90,74,52,71,70,57,50,48,52,50,51,46,50,52,48,68,76,41,36,92,76,45,95,81,61,72,56,100,62,83,77,57,68,69,58,46,51,51,52,52,53,50,52,53,49,39,50,75,71,68,58,68,61,80,73,84,76,73,100,84,44,44,74,58,45,61,58,51,51,49,58,58,64,64,66,76,75,78,132

Radius of gyration: 23.18 Å; Cα contacts (8 Å, |Δi|>4): 89; chains: 1; bounding box: 43×40×64 Å

Mean predicted aligned error: 12.75 Å